Protein AF-A0A853EMS7-F1 (afdb_monomer_lite)

InterPro domains:
  IPR027806 Harbinger transposase-derived nuclease domain [PF13359] (2-84)

Radius of gyration: 14.33 Å; chains: 1; bounding box: 36×23×42 Å

Foldseek 3Di:
DWDFDADPPDFDDDVPDPDTQQQAPVVRGGGWTKDFDADPVRHTPDIDDTGRNPDDPVNSCVVGPCVVVVVVVVVVDDDDDDDD

Structure (mmCIF, N/CA/C/O backbone):
data_AF-A0A853EMS7-F1
#
_entry.id   AF-A0A853EMS7-F1
#
loop_
_atom_site.group_PDB
_atom_site.id
_atom_site.type_symbol
_atom_site.label_atom_id
_atom_site.label_alt_id
_atom_site.label_comp_id
_atom_site.label_asym_id
_atom_site.label_entity_id
_atom_site.label_seq_id
_atom_site.pdbx_PDB_ins_code
_atom_site.Cartn_x
_atom_site.Cartn_y
_atom_site.Cartn_z
_atom_site.occupancy
_atom_site.B_iso_or_equiv
_atom_site.auth_seq_id
_atom_site.auth_comp_id
_atom_site.auth_asym_id
_atom_site.auth_atom_id
_atom_site.pdbx_PDB_model_num
ATOM 1 N N . ASP A 1 1 ? 4.715 8.725 4.184 1.00 52.38 1 ASP A N 1
ATOM 2 C CA . ASP A 1 1 ? 5.925 8.094 3.635 1.00 52.38 1 ASP A CA 1
ATOM 3 C C . ASP A 1 1 ? 5.697 6.587 3.571 1.00 52.38 1 ASP A C 1
ATOM 5 O O . ASP A 1 1 ? 5.762 5.922 4.600 1.00 52.38 1 ASP A O 1
ATOM 9 N N . GLY A 1 2 ? 5.306 6.064 2.404 1.00 61.38 2 GLY A N 1
ATOM 10 C CA . GLY A 1 2 ? 5.066 4.634 2.208 1.00 61.38 2 GLY A CA 1
ATOM 11 C C . GLY A 1 2 ? 6.346 3.806 2.322 1.00 61.38 2 GLY A C 1
ATOM 12 O O . GLY A 1 2 ? 7.446 4.279 2.042 1.00 61.38 2 GLY A O 1
ATOM 13 N N . THR A 1 3 ? 6.207 2.553 2.753 1.00 73.44 3 THR A N 1
ATOM 14 C CA . THR A 1 3 ? 7.338 1.623 2.850 1.00 73.44 3 THR A CA 1
ATOM 15 C C . THR A 1 3 ? 7.492 0.863 1.538 1.00 73.44 3 THR A C 1
ATOM 17 O O . THR A 1 3 ? 6.579 0.156 1.112 1.00 73.44 3 THR A O 1
ATOM 20 N N . LEU A 1 4 ? 8.667 0.973 0.916 1.00 80.12 4 LEU A N 1
ATOM 21 C CA . LEU A 1 4 ? 9.044 0.137 -0.218 1.00 80.12 4 LEU A CA 1
ATOM 22 C C . LEU A 1 4 ? 9.625 -1.188 0.285 1.00 80.12 4 LEU A C 1
ATOM 24 O O . LEU A 1 4 ? 10.631 -1.205 0.997 1.00 80.12 4 LEU A O 1
ATOM 28 N N . ILE A 1 5 ? 9.037 -2.306 -0.134 1.00 84.94 5 ILE A N 1
ATOM 29 C CA . ILE A 1 5 ? 9.631 -3.626 0.083 1.00 84.94 5 ILE A CA 1
ATOM 30 C C . ILE A 1 5 ? 10.634 -3.875 -1.037 1.00 84.94 5 ILE A C 1
ATOM 32 O O . ILE A 1 5 ? 10.251 -4.084 -2.190 1.00 84.94 5 ILE A O 1
ATOM 36 N N . HIS A 1 6 ? 11.919 -3.840 -0.693 1.00 83.56 6 HIS A N 1
ATOM 37 C CA . HIS A 1 6 ? 13.000 -4.016 -1.653 1.00 83.56 6 HIS A CA 1
ATOM 38 C C . HIS A 1 6 ? 12.938 -5.391 -2.331 1.00 83.56 6 HIS A C 1
ATOM 40 O O . HIS A 1 6 ? 12.907 -6.426 -1.663 1.00 83.56 6 HIS A O 1
ATOM 46 N N . THR A 1 7 ? 12.972 -5.409 -3.661 1.00 78.69 7 THR A N 1
ATOM 47 C CA . THR A 1 7 ? 13.149 -6.632 -4.450 1.00 78.69 7 THR A CA 1
ATOM 48 C C . THR A 1 7 ? 13.727 -6.297 -5.817 1.00 78.69 7 THR A C 1
ATOM 50 O O . THR A 1 7 ? 13.272 -5.368 -6.470 1.00 78.69 7 THR A O 1
ATOM 53 N N . SER A 1 8 ? 14.714 -7.068 -6.270 1.00 78.81 8 SER A N 1
ATOM 54 C CA . SER A 1 8 ? 15.289 -6.970 -7.620 1.00 78.81 8 SER A CA 1
ATOM 55 C C . SER A 1 8 ? 14.810 -8.086 -8.553 1.00 78.81 8 SER A C 1
ATOM 57 O O . SER A 1 8 ? 15.315 -8.234 -9.658 1.00 78.81 8 SER A O 1
ATOM 59 N N . ALA A 1 9 ? 13.866 -8.920 -8.107 1.00 80.62 9 ALA A N 1
ATOM 60 C CA . ALA A 1 9 ? 13.360 -10.036 -8.905 1.00 80.62 9 ALA A CA 1
ATOM 61 C C . ALA A 1 9 ? 12.206 -9.635 -9.841 1.00 80.62 9 ALA A C 1
ATOM 63 O O . ALA A 1 9 ? 11.856 -10.397 -10.740 1.00 80.62 9 ALA A O 1
ATOM 64 N N . LEU A 1 10 ? 11.595 -8.465 -9.622 1.00 81.38 10 LEU A N 1
ATOM 65 C CA . LEU A 1 10 ? 10.464 -7.968 -10.401 1.00 81.38 10 LEU A CA 1
ATOM 66 C C . LEU A 1 10 ? 10.931 -6.852 -11.334 1.00 81.38 10 LEU A C 1
ATOM 68 O O . LEU A 1 10 ? 11.477 -5.851 -10.881 1.00 81.38 10 LEU A O 1
ATOM 72 N N . HIS A 1 11 ? 10.698 -7.050 -12.630 1.00 82.81 11 HIS A N 1
ATOM 73 C CA . HIS A 1 11 ? 11.072 -6.125 -13.691 1.00 82.81 11 HIS A CA 1
ATOM 74 C C . HIS A 1 11 ? 9.979 -6.086 -14.749 1.00 82.81 11 HIS A C 1
ATOM 76 O O . HIS A 1 11 ? 9.554 -7.125 -15.262 1.00 82.81 11 HIS A O 1
ATOM 82 N N . ALA A 1 12 ? 9.523 -4.888 -15.084 1.00 86.94 12 ALA A N 1
ATOM 83 C CA . ALA A 1 12 ? 8.566 -4.675 -16.157 1.00 86.94 12 ALA A CA 1
ATOM 84 C C . ALA A 1 12 ? 8.706 -3.248 -16.673 1.00 86.94 12 ALA A C 1
ATOM 86 O O . ALA A 1 12 ? 8.699 -2.300 -15.897 1.00 86.94 12 ALA A O 1
ATOM 87 N N . ARG A 1 13 ? 8.791 -3.065 -17.990 1.00 83.62 13 ARG A N 1
ATOM 88 C CA . ARG A 1 13 ? 8.713 -1.717 -18.561 1.00 83.62 13 ARG A CA 1
ATOM 89 C C . ARG A 1 13 ? 7.288 -1.201 -18.467 1.00 83.62 13 ARG A C 1
ATOM 91 O O . ARG A 1 13 ? 6.368 -1.874 -18.932 1.00 83.62 13 ARG A O 1
ATOM 98 N N . GLU A 1 14 ? 7.118 0.008 -17.941 1.00 78.75 14 GLU A N 1
ATOM 99 C CA . GLU A 1 14 ? 5.837 0.688 -18.093 1.00 78.75 14 GLU A CA 1
ATOM 100 C C . GLU A 1 14 ? 5.623 1.075 -19.565 1.00 78.75 14 GLU A C 1
ATOM 102 O O . GLU A 1 14 ? 6.544 1.592 -20.210 1.00 78.75 14 GLU A O 1
ATOM 107 N N . PRO A 1 15 ? 4.425 0.845 -20.129 1.00 78.25 15 PRO A N 1
ATOM 108 C CA . PRO A 1 15 ? 4.107 1.284 -21.481 1.00 78.25 15 PRO A CA 1
ATOM 109 C C . PRO A 1 15 ? 4.325 2.795 -21.640 1.00 78.25 15 PRO A C 1
ATOM 111 O O . PRO A 1 15 ? 3.714 3.595 -20.940 1.00 78.25 15 PRO A O 1
ATOM 114 N N . GLY A 1 16 ? 5.197 3.187 -22.572 1.00 80.00 16 GLY A N 1
ATOM 115 C CA . GLY A 1 16 ? 5.520 4.595 -22.831 1.00 80.00 16 GLY A CA 1
ATOM 116 C C . GLY A 1 16 ? 6.584 5.205 -21.910 1.00 80.00 16 GLY A C 1
ATOM 117 O O . GLY A 1 16 ? 6.932 6.368 -22.103 1.00 80.00 16 GLY A O 1
ATOM 118 N N . SER A 1 17 ? 7.139 4.440 -20.965 1.00 77.62 17 SER A N 1
ATOM 119 C CA . SER A 1 17 ? 8.248 4.868 -20.107 1.00 77.62 17 SER A CA 1
ATOM 120 C C . SER A 1 17 ? 9.558 4.181 -20.492 1.00 77.62 17 SER A C 1
ATOM 122 O O . SER A 1 17 ? 9.584 3.038 -20.954 1.00 77.62 17 SER A O 1
ATOM 124 N N . THR A 1 18 ? 10.676 4.871 -20.273 1.00 80.25 18 THR A N 1
ATOM 125 C CA . THR A 1 18 ? 12.014 4.260 -20.308 1.00 80.25 18 THR A CA 1
ATOM 126 C C . THR A 1 18 ? 12.399 3.634 -18.966 1.00 80.25 18 THR A C 1
ATOM 128 O O . THR A 1 18 ? 13.403 2.923 -18.897 1.00 80.25 18 THR A O 1
ATOM 131 N N . THR A 1 19 ? 11.606 3.870 -17.918 1.00 82.19 19 THR A N 1
ATOM 132 C CA . THR A 1 19 ? 11.836 3.406 -16.548 1.00 82.19 19 THR A CA 1
ATOM 133 C C . THR A 1 19 ? 11.078 2.107 -16.267 1.00 82.19 19 THR A C 1
ATOM 135 O O . THR A 1 19 ? 10.013 1.842 -16.827 1.00 82.19 19 THR A O 1
ATOM 138 N N . ASP A 1 20 ? 11.655 1.275 -15.403 1.00 89.69 20 ASP A N 1
ATOM 139 C CA . ASP A 1 20 ? 11.016 0.057 -14.912 1.00 89.69 20 ASP A CA 1
ATOM 140 C C . ASP A 1 20 ? 9.907 0.400 -13.905 1.00 89.69 20 ASP A C 1
ATOM 142 O O . ASP A 1 20 ? 10.127 1.199 -12.996 1.00 89.69 20 ASP A O 1
ATOM 146 N N . ALA A 1 21 ? 8.740 -0.224 -14.046 1.00 90.56 21 ALA A N 1
ATOM 147 C CA . ALA A 1 21 ? 7.588 -0.071 -13.158 1.00 90.56 21 ALA A CA 1
ATOM 148 C C . ALA A 1 21 ? 7.928 -0.410 -11.700 1.00 90.56 21 ALA A C 1
ATOM 150 O O . ALA A 1 21 ? 7.356 0.132 -10.758 1.00 90.56 21 ALA A O 1
ATOM 151 N N . TRP A 1 22 ? 8.871 -1.322 -11.489 1.00 92.56 22 TRP A N 1
ATOM 152 C CA . TRP A 1 22 ? 9.268 -1.756 -10.155 1.00 92.56 22 TRP A CA 1
ATOM 153 C C . TRP A 1 22 ? 10.389 -0.905 -9.571 1.00 92.56 22 TRP A C 1
ATOM 155 O O . TRP A 1 22 ? 10.716 -1.061 -8.397 1.00 92.56 22 TRP A O 1
ATOM 165 N N . PHE A 1 23 ? 10.961 0.022 -10.341 1.00 90.31 23 PHE A N 1
ATOM 166 C CA . PHE A 1 23 ? 11.931 0.974 -9.821 1.00 90.31 23 PHE A CA 1
ATOM 167 C C . PHE A 1 23 ? 11.224 2.150 -9.148 1.00 90.31 23 PHE A C 1
ATOM 169 O O . PHE A 1 23 ? 10.511 2.928 -9.783 1.00 90.31 23 PHE A O 1
ATOM 176 N N . SER A 1 24 ? 11.469 2.325 -7.854 1.00 87.06 24 SER A N 1
ATOM 177 C CA . SER A 1 24 ? 11.012 3.498 -7.126 1.00 87.06 24 SER A CA 1
ATOM 178 C C . SER A 1 24 ? 12.016 4.634 -7.254 1.00 87.06 24 SER A C 1
ATOM 180 O O . SER A 1 24 ? 13.095 4.597 -6.662 1.00 87.06 24 SER A O 1
ATOM 182 N N . GLY A 1 25 ? 11.636 5.696 -7.965 1.00 86.75 25 GLY A N 1
ATOM 183 C CA . GLY A 1 25 ? 12.452 6.911 -8.046 1.00 86.75 25 GLY A CA 1
A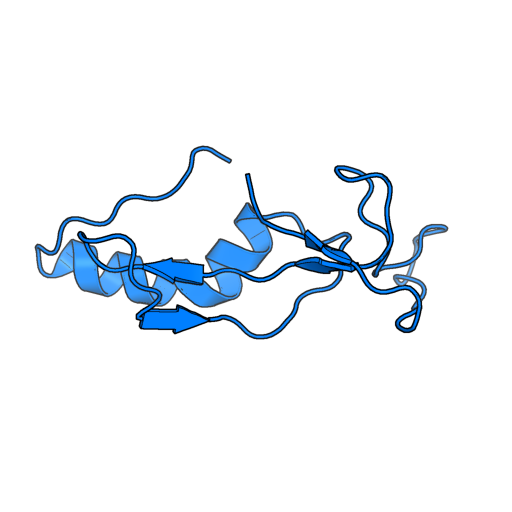TOM 184 C C . GLY A 1 25 ? 12.643 7.596 -6.688 1.00 86.75 25 GLY A C 1
ATOM 185 O O . GLY A 1 25 ? 13.703 8.158 -6.428 1.00 86.75 25 GLY A O 1
ATOM 186 N N . 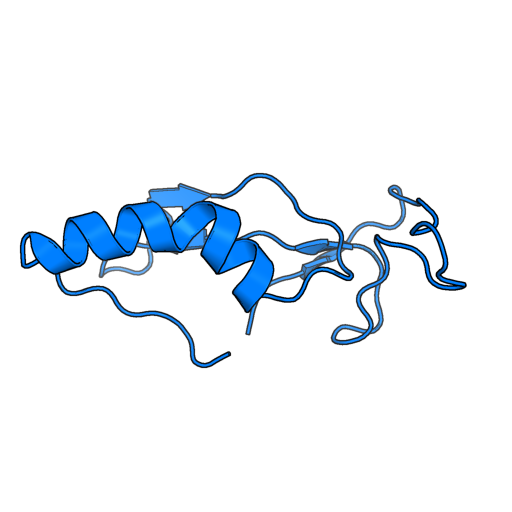LYS A 1 26 ? 11.657 7.505 -5.789 1.00 85.50 26 LYS A N 1
ATOM 187 C CA . LYS A 1 26 ? 11.722 8.094 -4.443 1.00 85.50 26 LYS A CA 1
ATOM 188 C C . LYS A 1 26 ? 12.765 7.405 -3.563 1.00 85.50 26 LYS A C 1
ATOM 190 O O . LYS A 1 26 ? 13.560 8.076 -2.916 1.00 85.50 26 LYS A O 1
ATOM 195 N N . HIS A 1 27 ? 12.769 6.074 -3.561 1.00 86.31 27 HIS A N 1
ATOM 196 C CA . HIS A 1 27 ? 13.681 5.280 -2.733 1.00 86.31 27 HIS A CA 1
ATOM 197 C C . HIS A 1 27 ? 14.967 4.873 -3.471 1.00 86.31 27 HIS A C 1
ATOM 199 O O . HIS A 1 27 ? 15.823 4.228 -2.874 1.00 86.31 27 HIS A O 1
ATOM 205 N N . GLN A 1 28 ? 15.105 5.247 -4.751 1.00 89.19 28 GLN A N 1
ATOM 206 C CA . GLN A 1 28 ? 16.232 4.902 -5.630 1.00 89.19 28 GLN A CA 1
ATOM 207 C C . GLN A 1 28 ? 16.532 3.395 -5.652 1.00 89.19 28 GLN A C 1
ATOM 209 O O . GLN A 1 28 ? 17.686 2.971 -5.700 1.00 89.19 28 GLN A O 1
ATOM 214 N N . ALA A 1 29 ? 15.484 2.573 -5.597 1.00 89.81 29 ALA A N 1
ATOM 215 C CA . ALA A 1 29 ? 15.615 1.130 -5.481 1.00 89.81 29 ALA A CA 1
ATOM 216 C C . ALA A 1 29 ? 14.445 0.395 -6.134 1.00 89.81 29 ALA A C 1
ATOM 218 O O . ALA A 1 29 ? 13.345 0.937 -6.260 1.00 89.81 29 ALA A O 1
ATOM 219 N N . PHE A 1 30 ? 14.683 -0.856 -6.526 1.00 90.88 30 PHE A N 1
ATOM 220 C CA . PHE A 1 30 ? 13.623 -1.731 -7.012 1.00 90.88 30 PHE A CA 1
ATOM 221 C C . PHE A 1 30 ? 12.831 -2.306 -5.840 1.00 90.88 30 PHE A C 1
ATOM 223 O O . PHE A 1 30 ? 13.399 -2.700 -4.816 1.00 90.88 30 PHE A O 1
ATOM 230 N N . GLY A 1 31 ? 11.512 -2.346 -5.975 1.00 91.56 31 GLY A N 1
ATOM 231 C CA . GLY A 1 31 ? 10.655 -2.861 -4.926 1.00 91.56 31 GLY A CA 1
ATOM 232 C C . GLY A 1 31 ? 9.171 -2.725 -5.208 1.00 91.56 31 GLY A C 1
ATOM 233 O O . GLY A 1 31 ? 8.752 -2.159 -6.215 1.00 91.56 31 GLY A O 1
ATOM 234 N N . GLY A 1 32 ? 8.376 -3.262 -4.292 1.00 92.00 32 GLY A N 1
ATOM 235 C CA . GLY A 1 32 ? 6.926 -3.117 -4.290 1.00 92.00 32 GLY A CA 1
ATOM 236 C C . GLY A 1 32 ? 6.469 -2.086 -3.265 1.00 92.00 32 GLY A C 1
ATOM 237 O O . GLY A 1 32 ? 6.997 -2.046 -2.152 1.00 92.00 32 GLY A O 1
ATOM 238 N N . ASN A 1 33 ? 5.482 -1.272 -3.626 1.00 90.81 33 ASN A N 1
ATOM 239 C CA . ASN A 1 33 ? 4.784 -0.391 -2.696 1.00 90.81 33 ASN A CA 1
ATOM 240 C C . ASN A 1 33 ? 3.625 -1.164 -2.048 1.00 90.81 33 ASN A C 1
ATOM 242 O O . ASN A 1 33 ? 2.805 -1.767 -2.745 1.00 90.81 33 ASN A O 1
ATOM 246 N N . VAL A 1 34 ? 3.564 -1.157 -0.718 1.00 90.31 34 VAL A N 1
ATOM 247 C CA . VAL A 1 34 ? 2.507 -1.808 0.058 1.00 90.31 34 VAL A CA 1
ATOM 248 C C . VAL A 1 34 ? 1.934 -0.818 1.060 1.00 90.31 34 VAL A C 1
ATOM 250 O O . VAL A 1 34 ? 2.667 -0.113 1.751 1.00 90.31 34 VAL A O 1
ATOM 253 N N . GLN A 1 35 ? 0.609 -0.798 1.162 1.00 90.06 35 GLN A N 1
ATOM 254 C CA . GLN A 1 35 ? -0.110 0.002 2.141 1.00 90.06 35 GLN A CA 1
ATOM 255 C C . GLN A 1 35 ? -0.505 -0.876 3.325 1.00 90.06 35 GLN A C 1
ATOM 257 O O . GLN A 1 35 ? -1.010 -1.988 3.149 1.00 90.06 35 GLN A O 1
ATOM 262 N N . VAL A 1 36 ? -0.292 -0.367 4.534 1.00 89.56 36 VAL A N 1
ATOM 263 C CA . VAL A 1 36 ? -0.619 -1.063 5.781 1.00 89.56 36 VAL A CA 1
ATOM 264 C C . VAL A 1 36 ? -1.618 -0.219 6.553 1.00 89.56 36 VAL A C 1
ATOM 266 O O . VAL A 1 36 ? -1.410 0.978 6.739 1.00 89.56 36 VAL A O 1
ATOM 269 N N . LEU A 1 37 ? -2.699 -0.848 7.011 1.00 88.38 37 LEU A N 1
ATOM 270 C CA . LEU A 1 37 ? -3.622 -0.247 7.964 1.00 88.38 37 LEU A CA 1
ATOM 271 C C . LEU A 1 37 ? -3.328 -0.812 9.348 1.00 88.38 37 LEU A C 1
ATOM 273 O O . LEU A 1 37 ? -3.295 -2.032 9.528 1.00 88.38 37 LEU A O 1
ATOM 277 N N . THR A 1 38 ? -3.154 0.072 10.323 1.00 89.44 38 THR A N 1
ATOM 278 C CA . THR A 1 38 ? -2.922 -0.299 11.718 1.00 89.44 38 THR A CA 1
ATOM 279 C C . THR A 1 38 ? -4.088 0.121 12.598 1.00 89.44 38 THR A C 1
ATOM 281 O O . THR A 1 38 ? -4.786 1.093 12.300 1.00 89.44 38 THR A O 1
ATOM 284 N N . ASP A 1 39 ? -4.291 -0.586 13.704 1.00 88.75 39 ASP A N 1
ATOM 285 C CA . AS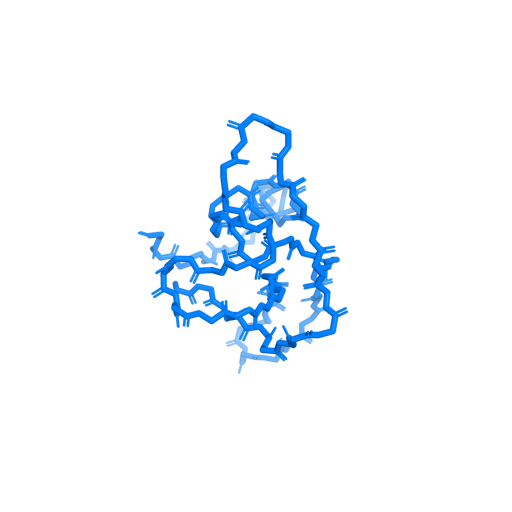P A 1 39 ? -5.155 -0.097 14.772 1.00 88.75 39 ASP A CA 1
ATOM 286 C C . ASP A 1 39 ? -4.486 1.036 15.576 1.00 88.75 39 ASP A C 1
ATOM 288 O O . ASP A 1 39 ? -3.358 1.456 15.307 1.00 88.75 39 ASP A O 1
ATOM 292 N N . HIS A 1 40 ? -5.196 1.535 16.590 1.00 86.44 40 HIS A N 1
ATOM 293 C CA . HIS A 1 40 ? -4.724 2.608 17.468 1.00 86.44 40 HIS A CA 1
ATOM 294 C C . HIS A 1 40 ? -3.467 2.261 18.293 1.00 86.44 40 HIS A C 1
ATOM 296 O O . HIS A 1 40 ? -2.844 3.168 18.839 1.00 86.44 40 HIS A O 1
ATOM 302 N N . THR A 1 41 ? -3.092 0.982 18.395 1.00 91.25 41 THR A N 1
ATOM 303 C CA . THR A 1 41 ? -1.865 0.525 19.069 1.00 91.25 41 THR A CA 1
ATOM 304 C C . THR A 1 41 ? -0.675 0.419 18.112 1.00 91.25 41 THR A C 1
ATOM 306 O O . THR A 1 41 ? 0.450 0.189 18.550 1.00 91.25 41 THR A O 1
ATOM 309 N N . GLY A 1 42 ? -0.909 0.602 16.808 1.00 88.50 42 GLY A N 1
ATOM 310 C CA . GLY A 1 42 ? 0.080 0.384 15.755 1.00 88.50 42 GLY A CA 1
ATOM 311 C C . GLY A 1 42 ? 0.134 -1.063 15.256 1.00 88.50 42 GLY A C 1
ATOM 312 O O . GLY A 1 42 ? 0.994 -1.382 14.436 1.00 88.50 42 GLY A O 1
ATOM 313 N N . TYR A 1 43 ? -0.769 -1.944 15.704 1.00 92.00 43 TYR A N 1
ATOM 314 C CA . TYR A 1 43 ? -0.810 -3.325 15.229 1.00 92.00 43 TYR A CA 1
ATOM 315 C C . TYR A 1 43 ? -1.383 -3.382 13.803 1.00 92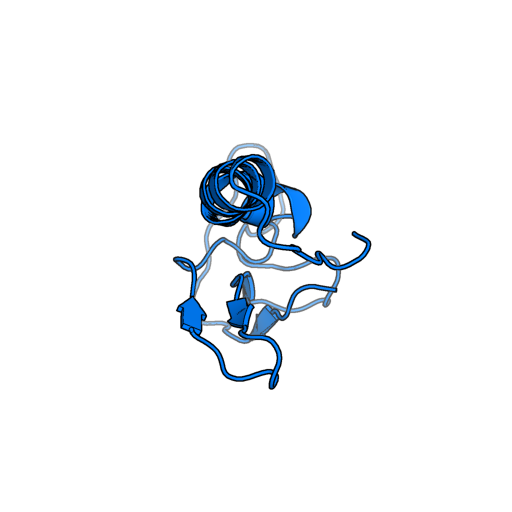.00 43 TYR A C 1
ATOM 317 O O . TYR A 1 43 ? -2.453 -2.815 13.564 1.00 92.00 43 TYR A O 1
ATOM 325 N N . PRO A 1 44 ? -0.714 -4.048 12.841 1.00 90.06 44 PRO A N 1
ATOM 326 C CA . PRO A 1 44 ? -1.211 -4.150 11.473 1.00 90.06 44 PRO A CA 1
ATOM 327 C C . PRO A 1 44 ? -2.471 -5.020 11.424 1.00 90.06 44 PRO A C 1
ATOM 329 O O . PRO A 1 44 ? -2.430 -6.214 11.710 1.00 90.06 44 PRO A O 1
ATOM 332 N N . VAL A 1 45 ? -3.596 -4.425 11.029 1.00 91.44 45 VAL A N 1
ATOM 333 C CA . VAL A 1 45 ? -4.891 -5.118 10.903 1.00 91.44 45 VAL A CA 1
ATOM 334 C C . VAL A 1 45 ? -5.212 -5.507 9.465 1.00 91.44 45 VAL A C 1
ATOM 336 O O . VAL A 1 45 ? -6.058 -6.370 9.235 1.00 91.44 45 VAL A O 1
ATOM 339 N N . TRP A 1 46 ? -4.552 -4.883 8.487 1.00 90.62 46 TRP A N 1
ATOM 340 C CA . TRP A 1 46 ? -4.731 -5.193 7.074 1.00 90.62 46 TRP A CA 1
ATOM 341 C C . TRP A 1 46 ? -3.537 -4.718 6.232 1.00 90.62 46 TRP A C 1
ATOM 343 O O . TRP A 1 46 ? -2.874 -3.736 6.572 1.00 90.62 46 TRP A O 1
ATOM 353 N N . ILE A 1 47 ? -3.279 -5.418 5.123 1.00 90.88 47 ILE A N 1
ATOM 354 C CA . ILE A 1 47 ? -2.191 -5.153 4.174 1.00 90.88 47 ILE A CA 1
ATOM 355 C C . ILE A 1 47 ? -2.753 -5.186 2.744 1.00 90.88 47 ILE A C 1
ATOM 357 O O . ILE A 1 47 ? -3.540 -6.076 2.408 1.00 90.88 47 ILE A O 1
ATOM 361 N N . SER A 1 48 ? -2.346 -4.237 1.897 1.00 90.31 48 SER A N 1
ATOM 362 C CA . SER A 1 48 ? -2.756 -4.188 0.489 1.00 90.31 48 SER A CA 1
ATOM 363 C C . SER A 1 48 ? -2.061 -5.245 -0.375 1.00 90.31 48 SER A C 1
ATOM 365 O O . SER A 1 48 ? -0.969 -5.707 -0.039 1.00 90.31 48 SER A O 1
ATOM 367 N N . PRO A 1 49 ? -2.613 -5.569 -1.561 1.00 92.12 49 PRO A N 1
ATOM 368 C CA . PRO A 1 49 ? -1.808 -6.134 -2.639 1.00 92.12 49 PRO A CA 1
ATOM 369 C C . PRO A 1 49 ? -0.586 -5.253 -2.936 1.00 92.12 49 PRO A C 1
ATOM 371 O O . PRO A 1 49 ? -0.609 -4.041 -2.697 1.00 92.12 49 PRO A O 1
ATOM 374 N N . VAL A 1 50 ? 0.470 -5.868 -3.467 1.00 91.50 50 VAL A N 1
ATOM 375 C CA . VAL A 1 50 ? 1.700 -5.163 -3.841 1.00 91.50 50 VAL A CA 1
ATOM 376 C C . VAL A 1 50 ? 1.471 -4.370 -5.125 1.00 91.50 50 VAL A C 1
ATOM 378 O O . VAL A 1 50 ? 1.040 -4.929 -6.133 1.00 91.50 50 VAL A O 1
ATOM 381 N N . GLU A 1 51 ? 1.799 -3.084 -5.093 1.00 93.38 51 GLU A N 1
ATOM 382 C CA . GLU A 1 51 ? 1.855 -2.214 -6.266 1.00 93.38 51 GLU A CA 1
ATOM 383 C C . GLU A 1 51 ? 3.299 -2.084 -6.780 1.00 93.38 51 GLU A C 1
ATOM 385 O O . GLU A 1 51 ? 4.244 -2.219 -5.993 1.00 93.38 51 GLU A O 1
ATOM 390 N N . PRO A 1 52 ? 3.508 -1.789 -8.075 1.00 92.94 52 PRO A N 1
ATOM 391 C CA . PRO A 1 52 ? 4.836 -1.479 -8.598 1.00 92.94 52 PRO A CA 1
ATOM 392 C C . PRO A 1 52 ? 5.503 -0.335 -7.822 1.00 92.94 52 PRO A C 1
ATOM 394 O O . PRO A 1 52 ? 4.828 0.614 -7.422 1.00 92.94 52 PRO A O 1
ATOM 397 N N . GLY A 1 53 ? 6.820 -0.404 -7.612 1.00 89.12 53 GLY A N 1
ATOM 398 C CA . GLY A 1 53 ? 7.586 0.580 -6.834 1.00 89.12 53 GLY A CA 1
ATOM 399 C C . GLY A 1 53 ? 7.560 2.012 -7.378 1.00 89.12 53 GLY A C 1
ATOM 400 O O . GLY A 1 53 ? 7.805 2.953 -6.618 1.00 89.12 53 GLY A O 1
ATOM 401 N N . SER A 1 54 ? 7.230 2.193 -8.659 1.00 89.56 54 SER A N 1
ATOM 402 C CA . SER A 1 54 ? 6.957 3.497 -9.278 1.00 89.56 54 SER A CA 1
ATOM 403 C C . SER A 1 54 ? 5.647 4.132 -8.787 1.00 89.56 54 SER A C 1
ATOM 405 O O . SER A 1 54 ? 5.454 5.343 -8.914 1.00 89.56 54 SER A O 1
ATOM 407 N N . THR A 1 55 ? 4.733 3.340 -8.218 1.00 90.12 55 THR A N 1
ATOM 408 C CA . THR A 1 55 ? 3.401 3.791 -7.813 1.00 90.12 55 THR A CA 1
ATOM 409 C C . THR A 1 55 ? 3.499 4.746 -6.635 1.00 90.12 55 THR A C 1
ATOM 411 O O . THR A 1 55 ? 4.002 4.400 -5.566 1.00 90.12 55 THR A O 1
ATOM 414 N N . HIS A 1 56 ? 2.955 5.951 -6.811 1.00 88.44 56 HIS A N 1
ATOM 415 C CA . HIS A 1 56 ? 2.872 6.940 -5.741 1.00 88.44 56 HIS A CA 1
ATOM 416 C C . HIS A 1 56 ? 1.972 6.444 -4.600 1.00 88.44 56 HIS A C 1
ATOM 418 O O . HIS A 1 56 ? 0.883 5.920 -4.852 1.00 88.44 56 HIS A O 1
ATOM 424 N N . ASP A 1 57 ? 2.376 6.711 -3.355 1.00 86.38 57 ASP A N 1
ATOM 425 C CA . ASP A 1 57 ? 1.660 6.296 -2.138 1.00 86.38 57 ASP A CA 1
ATOM 426 C C . ASP A 1 57 ? 0.172 6.681 -2.180 1.00 86.38 57 ASP A C 1
ATOM 428 O O . ASP A 1 57 ? -0.701 5.846 -1.958 1.00 86.38 57 ASP A O 1
ATOM 432 N N . ILE A 1 58 ? -0.147 7.917 -2.588 1.00 87.50 58 ILE A N 1
ATOM 433 C CA . ILE A 1 58 ? -1.539 8.384 -2.686 1.00 87.50 58 ILE A CA 1
ATOM 434 C C . ILE A 1 58 ? -2.363 7.621 -3.732 1.00 87.50 58 ILE A C 1
ATOM 436 O O . ILE A 1 58 ? -3.575 7.464 -3.574 1.00 87.50 58 ILE A O 1
ATOM 440 N N . THR A 1 59 ? -1.730 7.133 -4.799 1.00 91.19 59 THR A N 1
ATOM 441 C CA . THR A 1 59 ? -2.394 6.325 -5.828 1.00 91.19 59 THR A CA 1
ATOM 442 C C . THR A 1 59 ? -2.715 4.938 -5.279 1.00 91.19 59 THR A C 1
ATOM 444 O O . THR A 1 59 ? -3.854 4.485 -5.414 1.00 91.19 59 THR A O 1
ATOM 447 N N . ALA A 1 60 ? -1.758 4.299 -4.601 1.00 90.62 60 ALA A N 1
ATOM 448 C CA . ALA A 1 60 ? -1.970 3.015 -3.934 1.00 90.62 60 ALA A CA 1
ATOM 449 C C . ALA A 1 60 ? -3.034 3.126 -2.824 1.00 90.62 60 ALA A C 1
ATOM 451 O O . ALA A 1 60 ? -3.965 2.320 -2.763 1.00 90.62 60 ALA A O 1
ATOM 452 N N . ALA A 1 61 ? -2.971 4.179 -2.004 1.00 89.06 61 ALA A N 1
ATOM 453 C CA . ALA A 1 61 ? -3.940 4.447 -0.945 1.00 89.06 61 ALA A CA 1
ATOM 454 C C . ALA A 1 61 ? -5.357 4.667 -1.497 1.00 89.06 61 ALA A C 1
ATOM 456 O O . ALA A 1 61 ? -6.312 4.079 -0.988 1.00 89.06 61 ALA A O 1
ATOM 457 N N . ARG A 1 62 ? -5.516 5.461 -2.567 1.00 90.62 62 ARG A N 1
ATOM 458 C CA . ARG A 1 62 ? -6.814 5.673 -3.239 1.00 90.62 62 ARG A CA 1
ATOM 459 C C . ARG A 1 62 ? -7.420 4.386 -3.774 1.00 90.62 62 ARG A C 1
ATOM 461 O O . ARG A 1 62 ? -8.638 4.238 -3.729 1.00 90.62 62 ARG A O 1
ATOM 468 N N . ARG A 1 63 ? -6.587 3.484 -4.290 1.00 92.69 63 ARG A N 1
ATOM 469 C CA . ARG A 1 63 ? -7.042 2.210 -4.844 1.00 92.69 63 ARG A CA 1
ATOM 470 C C . ARG A 1 63 ? -7.505 1.252 -3.751 1.00 92.69 63 ARG A C 1
ATOM 472 O O . ARG A 1 63 ? -8.561 0.648 -3.903 1.00 92.69 63 ARG A O 1
ATOM 479 N N . HIS A 1 64 ? -6.734 1.126 -2.671 1.00 91.69 64 HIS A N 1
ATOM 480 C CA . HIS A 1 64 ? -6.918 0.013 -1.736 1.00 91.69 64 HIS A CA 1
ATOM 481 C C . HIS A 1 64 ? -7.466 0.400 -0.363 1.00 91.69 64 HIS A C 1
ATOM 483 O O . HIS A 1 64 ? -8.184 -0.389 0.242 1.00 91.69 64 HIS A O 1
ATOM 489 N N . VAL A 1 65 ? -7.142 1.590 0.145 1.00 87.75 65 VAL A N 1
ATOM 490 C CA . VAL A 1 65 ? -7.336 1.932 1.567 1.00 87.75 65 VAL A CA 1
ATOM 491 C C . VAL A 1 65 ? -8.453 2.950 1.763 1.00 87.75 65 VAL A C 1
ATOM 493 O O . VAL A 1 65 ? -9.349 2.761 2.587 1.00 87.75 65 VAL A O 1
ATOM 496 N N . LEU A 1 66 ? -8.437 4.030 0.980 1.00 88.06 66 LEU A N 1
ATOM 497 C CA . LEU A 1 66 ? -9.366 5.145 1.156 1.00 88.06 66 LEU A CA 1
ATOM 498 C C . LEU A 1 66 ? -10.846 4.764 0.986 1.00 88.06 66 LEU A C 1
ATOM 500 O O . LEU A 1 66 ? -11.645 5.254 1.781 1.00 88.06 66 LEU A O 1
ATOM 504 N N . PRO A 1 67 ? -11.257 3.875 0.056 1.00 87.56 67 PRO A N 1
ATOM 505 C CA . PRO A 1 67 ? -12.657 3.456 -0.030 1.00 87.56 67 PRO A CA 1
ATOM 506 C C . PRO A 1 67 ? -13.187 2.835 1.273 1.00 87.56 67 PRO A C 1
ATOM 508 O O . PRO A 1 67 ? -14.332 3.078 1.656 1.00 87.56 67 PRO A O 1
ATOM 511 N N . ALA A 1 68 ? -12.349 2.070 1.981 1.00 83.44 68 ALA A N 1
ATOM 512 C CA . ALA A 1 68 ? -12.702 1.478 3.268 1.00 83.44 68 ALA A CA 1
ATOM 513 C C . ALA A 1 68 ? -12.660 2.517 4.401 1.00 83.44 68 ALA A C 1
ATOM 515 O O . ALA A 1 68 ? -13.611 2.608 5.182 1.00 83.44 68 ALA A O 1
ATOM 516 N N . LEU A 1 69 ? -11.605 3.340 4.463 1.00 85.88 69 LEU A N 1
ATOM 517 C CA . LEU A 1 69 ? -11.459 4.365 5.502 1.00 85.88 69 LEU A CA 1
ATOM 518 C C . LEU A 1 69 ? -12.545 5.435 5.428 1.00 85.88 69 LEU A C 1
ATOM 520 O O . LEU A 1 69 ? -13.085 5.804 6.463 1.00 85.88 69 LEU A O 1
ATOM 524 N N . TYR A 1 70 ? -12.931 5.896 4.237 1.00 87.56 70 TYR A N 1
ATOM 525 C CA . TYR A 1 70 ? -14.006 6.881 4.103 1.00 87.56 70 TYR A CA 1
ATOM 526 C C . TYR A 1 70 ? -15.344 6.351 4.605 1.00 87.56 70 TYR A C 1
ATOM 528 O O . TYR A 1 70 ? -16.084 7.084 5.259 1.00 87.56 70 TYR A O 1
ATOM 536 N N . LYS A 1 71 ? -15.645 5.071 4.361 1.00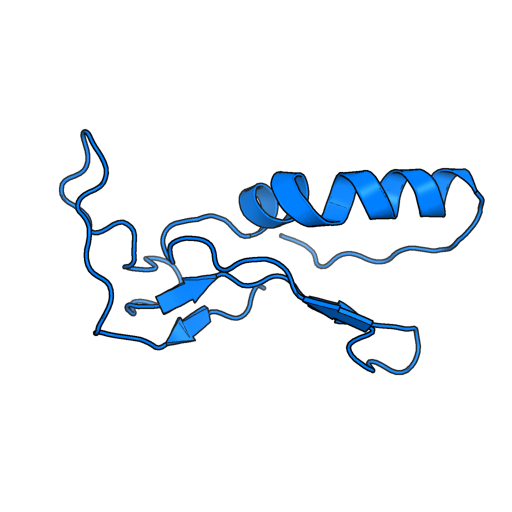 86.44 71 LYS A N 1
ATOM 537 C CA . LYS A 1 71 ? -16.849 4.439 4.903 1.00 86.44 71 LYS A CA 1
ATOM 538 C C . LYS A 1 71 ? -16.810 4.386 6.432 1.00 86.44 71 LYS A C 1
ATOM 540 O O . LYS A 1 71 ? -17.810 4.705 7.066 1.00 86.44 71 LYS A O 1
ATOM 545 N N . ALA A 1 72 ? -15.670 4.018 7.015 1.00 85.88 72 ALA A N 1
ATOM 546 C CA . ALA A 1 72 ? -15.498 3.976 8.466 1.00 85.88 72 ALA A CA 1
ATOM 547 C C . ALA A 1 72 ? -15.572 5.378 9.101 1.00 85.88 72 ALA A C 1
ATOM 549 O O . ALA A 1 72 ? -16.268 5.572 10.097 1.00 85.88 72 ALA A O 1
ATOM 550 N N . ALA A 1 73 ? -14.935 6.374 8.481 1.00 86.75 73 ALA A N 1
ATOM 551 C CA . ALA A 1 73 ? -14.980 7.768 8.911 1.00 86.75 73 ALA A CA 1
ATOM 552 C C . ALA A 1 73 ? -16.405 8.336 8.869 1.00 86.75 73 ALA A C 1
ATOM 554 O O . ALA A 1 73 ? -16.844 8.974 9.823 1.00 86.75 73 ALA A O 1
ATOM 555 N N . ALA A 1 74 ? -17.170 8.036 7.814 1.00 88.69 74 ALA A N 1
ATOM 556 C CA . ALA A 1 74 ? -18.583 8.409 7.720 1.00 88.69 74 ALA A CA 1
ATOM 557 C C . ALA A 1 74 ? -19.456 7.758 8.811 1.00 88.69 74 ALA A C 1
ATOM 559 O O . ALA A 1 74 ? -20.521 8.275 9.135 1.00 88.69 74 ALA A O 1
ATOM 560 N N . GLN A 1 75 ? -19.006 6.643 9.393 1.00 89.31 75 GLN A N 1
ATOM 561 C CA . GLN A 1 75 ? -19.652 5.960 1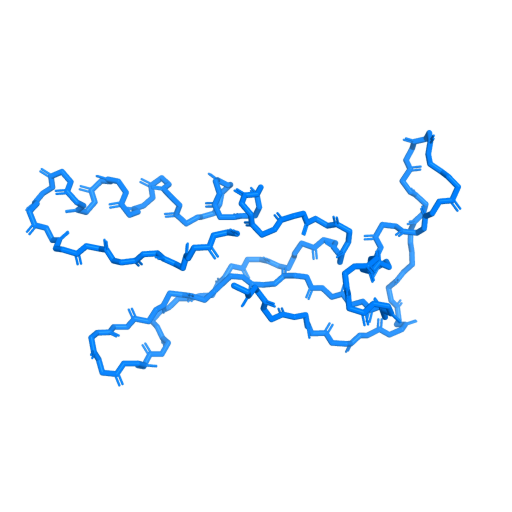0.519 1.00 89.31 75 GLN A CA 1
ATOM 562 C C . GLN A 1 75 ? -19.139 6.437 11.889 1.00 89.31 75 GLN A C 1
ATOM 564 O O . GLN A 1 75 ? -19.534 5.889 12.915 1.00 89.31 75 GLN A O 1
ATOM 569 N N . GLY A 1 76 ? -18.288 7.466 11.920 1.00 87.62 76 GLY A N 1
ATOM 570 C CA . GLY A 1 76 ? -17.794 8.087 13.146 1.00 87.62 76 GLY A CA 1
ATOM 571 C C . GLY A 1 76 ? -16.504 7.484 13.700 1.00 87.62 76 GLY A C 1
ATOM 572 O O . GLY A 1 76 ? -16.103 7.867 14.797 1.00 87.62 76 GLY A O 1
ATOM 573 N N . LEU A 1 77 ? -15.835 6.577 12.976 1.00 86.50 77 LEU A N 1
ATOM 574 C CA . LEU A 1 77 ? -14.521 6.074 13.381 1.00 86.50 77 LEU A CA 1
ATOM 575 C C . LEU A 1 77 ? -13.428 7.082 12.984 1.00 86.50 77 LEU A C 1
ATOM 577 O O . LEU A 1 77 ? -13.263 7.342 11.792 1.00 86.50 77 LEU A O 1
ATOM 581 N N . PRO A 1 78 ? -12.641 7.633 13.924 1.00 82.00 78 PRO A N 1
ATOM 582 C CA . PRO A 1 78 ? -11.515 8.490 13.574 1.00 82.00 78 PRO A CA 1
ATOM 583 C C . PRO A 1 78 ? -10.461 7.710 12.780 1.00 82.00 78 PRO A C 1
ATOM 585 O O . PRO A 1 78 ? -9.938 6.701 13.249 1.00 82.00 78 PRO A O 1
ATOM 588 N N . THR A 1 79 ? -10.134 8.191 11.582 1.00 79.19 79 THR A N 1
ATOM 589 C CA . THR A 1 79 ? -9.111 7.600 10.710 1.00 79.19 79 THR A CA 1
ATOM 590 C C . THR A 1 79 ? -8.002 8.612 10.463 1.00 79.19 79 THR A C 1
ATOM 592 O O . THR A 1 79 ? -8.279 9.727 10.020 1.00 79.19 79 THR A O 1
ATOM 595 N N . LEU A 1 80 ? -6.754 8.225 10.717 1.00 75.69 80 LEU A N 1
ATOM 596 C CA . LEU A 1 80 ? -5.576 9.028 10.399 1.00 75.69 80 LEU A CA 1
ATOM 597 C C . LEU A 1 80 ? -4.900 8.450 9.155 1.00 75.69 80 LEU A C 1
ATOM 599 O O . LEU A 1 80 ? -4.820 7.235 8.998 1.00 75.69 80 LEU A O 1
ATOM 603 N N . ALA A 1 81 ? -4.426 9.329 8.281 1.00 71.75 81 ALA A N 1
ATOM 604 C CA . ALA A 1 81 ? -3.578 8.979 7.152 1.00 71.75 81 ALA A CA 1
ATOM 605 C C . ALA A 1 81 ? -2.292 9.795 7.253 1.00 71.75 81 ALA A C 1
ATOM 607 O O . ALA A 1 81 ? -2.287 10.898 7.813 1.00 71.75 81 ALA A O 1
ATOM 608 N N . ASP A 1 82 ? -1.202 9.248 6.735 1.00 67.25 82 ASP A N 1
ATOM 609 C CA . ASP A 1 82 ? 0.037 9.991 6.629 1.00 67.25 82 ASP A CA 1
ATOM 610 C C . ASP A 1 82 ? -0.130 11.180 5.675 1.00 67.25 82 ASP A C 1
ATOM 612 O O . ASP A 1 82 ? -0.976 11.215 4.777 1.00 67.25 82 ASP A O 1
ATOM 616 N N . LYS A 1 83 ? 0.687 12.207 5.897 1.00 55.03 83 LYS A N 1
ATOM 617 C CA . LYS A 1 83 ? 0.806 13.289 4.931 1.00 55.03 83 LYS A CA 1
ATOM 618 C C . LYS A 1 83 ? 1.618 12.744 3.754 1.00 55.03 83 LYS A C 1
ATOM 620 O O . LYS A 1 83 ? 2.765 12.342 3.956 1.00 55.03 83 LYS A O 1
ATOM 625 N N . GLY A 1 84 ? 0.986 12.691 2.580 1.00 49.94 84 GLY A N 1
ATOM 626 C CA . GLY A 1 84 ? 1.635 12.334 1.315 1.00 49.94 84 GLY A CA 1
ATOM 627 C C . GLY A 1 84 ? 2.818 13.233 0.991 1.00 49.94 84 GLY A C 1
ATOM 628 O O . GLY A 1 84 ? 2.737 14.445 1.308 1.00 49.94 84 GLY A O 1
#

Secondary structure (DSSP, 8-state):
-PEEEE-SS---BPTT-SSBTTEETTTTEEEEEE-EEE-TTS-EEEEPPPEETTS-HHHHHHHHTHHHHHHHHHTT--------

Sequence (84 aa):
DGTLIHTSALHAREPGSTTDAWFSGKHQAFGGNVQVLTDHTGYPVWISPVEPGSTHDITAARRHVLPALYKAAAQGLPTLADKG

pLDDT: mean 85.07, std 8.58, range [49.94, 93.38]

Organism: NCBI:txid131109